Protein AF-A0A949YVY7-F1 (afdb_monomer_lite)

Secondary structure (DSSP, 8-state):
-HHHHHHHHHHHTT-EEEEEEEEE-TTS-EEEEEEEEEE-TTS-EEEEEEEEEE-HHHHHHHHHHHHHHHHHTT--

Sequence (76 aa):
MKMLARLRYLLEEGFNVSALSGYDDDSGQGNARLIFVEMRADGSPHLRSEIFDVGADEMEQVSTLFLAHLAEGRKE

Foldseek 3Di:
DVLLVVLVVCVVVPWAWDDKDWDDDPVQWIKIKTWTWDQDPVRDTDIDIDIDGDGPVVSVSSVVVVVVVVVVVPPD

pLDDT: mean 86.8, std 11.66, range [41.94, 95.5]

Radius of gyration: 13.23 Å; chains: 1; bounding box: 36×21×38 Å

Structure (mmCIF, N/CA/C/O backbone):
data_AF-A0A949YVY7-F1
#
_entry.id   AF-A0A949YVY7-F1
#
loop_
_atom_site.group_PDB
_atom_site.id
_atom_site.type_symbol
_atom_site.label_atom_id
_atom_site.label_alt_id
_atom_site.label_comp_id
_atom_site.label_asym_id
_atom_site.label_entity_id
_atom_site.label_seq_id
_atom_site.pdbx_PDB_ins_code
_atom_site.Cartn_x
_atom_site.Cartn_y
_atom_site.Cartn_z
_atom_site.occupancy
_atom_site.B_iso_or_equiv
_atom_site.auth_seq_id
_atom_site.auth_comp_id
_atom_site.auth_asym_id
_atom_site.auth_atom_id
_atom_site.pdbx_PDB_model_num
ATOM 1 N N . MET A 1 1 ? 11.071 -6.290 -1.100 1.00 69.38 1 MET A N 1
ATOM 2 C CA . MET A 1 1 ? 9.834 -5.554 -1.406 1.00 69.38 1 MET A CA 1
ATOM 3 C C . MET A 1 1 ? 9.448 -4.694 -0.218 1.00 69.38 1 MET A C 1
ATOM 5 O O . MET A 1 1 ? 8.806 -5.174 0.713 1.00 69.38 1 MET A O 1
ATOM 9 N N . LYS A 1 2 ? 9.961 -3.462 -0.188 1.00 87.94 2 LYS A N 1
ATOM 10 C CA . LYS A 1 2 ? 9.798 -2.545 0.950 1.00 87.94 2 LYS A CA 1
ATOM 11 C C . LYS A 1 2 ? 8.391 -1.942 0.990 1.00 87.94 2 LYS A C 1
ATOM 13 O O . LYS A 1 2 ? 7.826 -1.806 2.070 1.00 87.94 2 LYS A O 1
ATOM 18 N N . MET A 1 3 ? 7.815 -1.639 -0.169 1.00 93.00 3 MET A N 1
ATOM 19 C CA . MET A 1 3 ? 6.485 -1.050 -0.281 1.00 93.00 3 MET A CA 1
ATOM 20 C C . MET A 1 3 ? 5.392 -2.089 -0.035 1.00 93.00 3 MET A C 1
ATOM 22 O O . MET A 1 3 ? 4.442 -1.813 0.692 1.00 93.00 3 MET A O 1
ATOM 26 N N . LEU A 1 4 ? 5.547 -3.307 -0.569 1.00 94.12 4 LEU A N 1
ATOM 27 C CA . LEU A 1 4 ? 4.577 -4.386 -0.344 1.00 94.12 4 LEU A CA 1
ATOM 28 C C . LEU A 1 4 ? 4.454 -4.746 1.138 1.00 94.12 4 LEU A C 1
ATOM 30 O O . LEU A 1 4 ? 3.347 -4.862 1.656 1.00 94.12 4 LEU A O 1
ATOM 34 N N . ALA A 1 5 ? 5.589 -4.891 1.827 1.00 95.06 5 ALA A N 1
ATOM 35 C CA . ALA A 1 5 ? 5.600 -5.152 3.263 1.00 95.06 5 ALA A CA 1
ATOM 36 C C . ALA A 1 5 ? 4.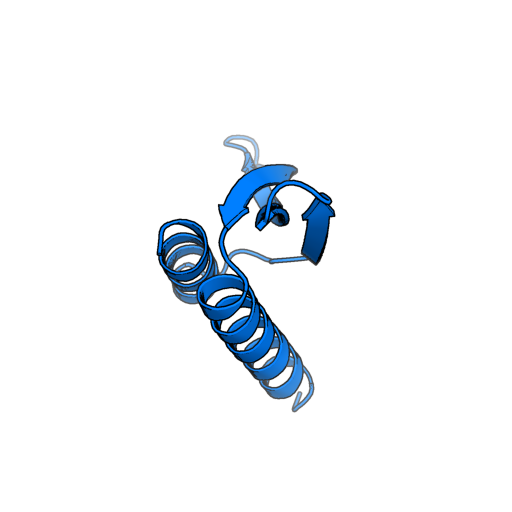944 -4.006 4.046 1.00 95.06 5 ALA A C 1
ATOM 38 O O . ALA A 1 5 ? 4.192 -4.252 4.987 1.00 95.06 5 ALA A O 1
ATOM 39 N N . ARG A 1 6 ? 5.181 -2.756 3.627 1.00 95.50 6 ARG A N 1
ATOM 40 C CA . ARG A 1 6 ? 4.575 -1.583 4.256 1.00 95.50 6 ARG A CA 1
ATOM 41 C C . ARG A 1 6 ? 3.062 -1.534 4.064 1.00 95.50 6 ARG A C 1
ATOM 43 O O . ARG A 1 6 ? 2.354 -1.281 5.032 1.00 95.50 6 ARG A O 1
ATOM 50 N N . LEU A 1 7 ? 2.572 -1.808 2.855 1.00 95.31 7 LEU A N 1
ATOM 51 C CA . LEU A 1 7 ? 1.139 -1.879 2.586 1.00 95.31 7 LEU A CA 1
ATOM 52 C C . LEU A 1 7 ? 0.478 -2.975 3.432 1.00 95.31 7 LEU A C 1
ATOM 54 O O . LEU A 1 7 ? -0.531 -2.697 4.066 1.00 95.31 7 LEU A O 1
ATOM 58 N N . ARG A 1 8 ? 1.064 -4.180 3.501 1.00 95.25 8 ARG A N 1
ATOM 59 C CA . ARG A 1 8 ? 0.545 -5.273 4.346 1.00 95.25 8 ARG A CA 1
ATOM 60 C C . ARG A 1 8 ? 0.399 -4.847 5.802 1.00 95.25 8 ARG A C 1
ATOM 62 O O . ARG A 1 8 ? -0.702 -4.912 6.328 1.00 95.25 8 ARG A O 1
ATOM 69 N N . TYR A 1 9 ? 1.467 -4.296 6.378 1.00 95.50 9 TYR A N 1
ATOM 70 C CA . TYR A 1 9 ? 1.450 -3.791 7.748 1.00 95.50 9 TYR A CA 1
ATOM 71 C C . TYR A 1 9 ? 0.323 -2.774 7.981 1.00 95.50 9 TYR A C 1
ATOM 73 O O . TYR A 1 9 ? -0.426 -2.897 8.942 1.00 95.50 9 TYR A O 1
ATOM 81 N N . LEU A 1 10 ? 0.170 -1.787 7.091 1.00 94.62 10 LEU A N 1
ATOM 82 C CA . LEU A 1 10 ? -0.869 -0.765 7.235 1.00 94.62 10 LEU A CA 1
ATOM 83 C C . LEU A 1 10 ? -2.280 -1.367 7.191 1.00 94.62 10 LEU A C 1
ATOM 85 O O . LEU A 1 10 ? -3.127 -0.968 7.984 1.00 94.62 10 LEU A O 1
ATOM 89 N N . LEU A 1 11 ? -2.526 -2.331 6.300 1.00 93.19 11 LEU A N 1
ATOM 90 C CA . LEU A 1 11 ? -3.822 -3.004 6.203 1.00 93.19 11 LEU A CA 1
ATOM 91 C C . LEU A 1 11 ? -4.103 -3.896 7.422 1.00 93.19 11 LEU A C 1
ATOM 93 O O . LEU A 1 11 ? -5.216 -3.873 7.939 1.00 93.19 11 LEU A O 1
ATOM 97 N N . GLU A 1 12 ? -3.108 -4.650 7.897 1.00 94.00 12 GLU A N 1
ATOM 98 C CA . GLU A 1 12 ? -3.225 -5.531 9.070 1.00 94.00 12 GLU A CA 1
ATOM 99 C C . GLU A 1 12 ? -3.510 -4.745 10.358 1.00 94.00 12 GLU A C 1
ATOM 101 O O . GLU A 1 12 ? -4.321 -5.169 11.178 1.00 94.00 12 GLU A O 1
ATOM 106 N N . GLU A 1 13 ? -2.904 -3.568 10.504 1.00 93.38 13 GLU A N 1
ATOM 107 C CA . GLU A 1 13 ? -3.109 -2.678 11.652 1.00 93.38 13 GLU A CA 1
ATOM 108 C C . GLU A 1 13 ? -4.370 -1.800 11.519 1.00 93.38 13 GLU A C 1
ATOM 110 O O . GLU A 1 13 ? -4.677 -1.007 12.410 1.00 93.38 13 GLU A O 1
ATOM 115 N N . GLY A 1 14 ? -5.108 -1.912 10.408 1.00 91.00 14 GLY A N 1
ATOM 116 C CA . GLY A 1 14 ? -6.359 -1.184 10.181 1.00 91.00 14 GLY A CA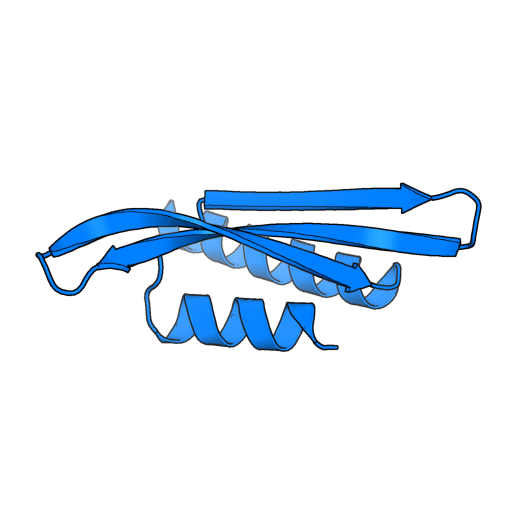 1
ATOM 117 C C . GLY A 1 14 ? -6.189 0.296 9.818 1.00 91.00 14 GLY A C 1
ATOM 118 O O . GLY A 1 14 ? -7.121 1.084 9.996 1.00 91.00 14 GLY A O 1
ATOM 119 N N . PHE A 1 15 ? -5.025 0.705 9.304 1.00 92.00 15 PHE A N 1
ATOM 120 C CA . PHE A 1 15 ? -4.844 2.058 8.777 1.00 92.00 15 PHE A CA 1
ATOM 121 C C . PHE A 1 15 ? -5.693 2.266 7.520 1.00 92.00 15 PHE A C 1
ATOM 123 O O . PHE A 1 15 ? -5.770 1.413 6.637 1.00 92.00 15 PHE A O 1
ATOM 130 N N . ASN A 1 16 ? -6.267 3.462 7.387 1.00 91.38 16 ASN A N 1
ATOM 131 C CA . ASN A 1 16 ? -6.994 3.842 6.181 1.00 91.38 16 ASN A CA 1
ATOM 132 C C . ASN A 1 16 ? -6.006 4.245 5.075 1.00 91.38 16 ASN A C 1
ATOM 134 O O . ASN A 1 16 ? -5.490 5.366 5.068 1.00 91.38 16 ASN A O 1
ATOM 138 N N . VAL A 1 17 ? -5.747 3.329 4.142 1.00 92.31 17 VAL A N 1
ATOM 139 C CA . VAL A 1 17 ? -4.929 3.581 2.950 1.00 92.31 17 VAL A CA 1
ATOM 140 C C . VAL A 1 17 ? -5.796 4.231 1.874 1.00 92.31 17 VAL A C 1
ATOM 142 O O . VAL A 1 17 ? -6.646 3.594 1.261 1.00 92.31 17 VAL A O 1
ATOM 145 N N . SER A 1 18 ? -5.569 5.519 1.634 1.00 90.31 18 SER A N 1
ATOM 146 C CA . SER A 1 18 ? -6.399 6.340 0.750 1.00 90.31 18 SER A CA 1
ATOM 147 C C . SER A 1 18 ? -6.007 6.245 -0.722 1.00 90.31 18 SER A C 1
ATOM 149 O O . SER A 1 18 ? -6.877 6.320 -1.587 1.00 90.31 18 SER A O 1
ATOM 151 N N . ALA A 1 19 ? -4.711 6.134 -1.032 1.00 90.38 19 ALA A N 1
ATOM 152 C CA . ALA A 1 19 ? -4.257 6.107 -2.419 1.00 90.38 19 ALA A CA 1
ATOM 153 C C . ALA A 1 19 ? -2.907 5.410 -2.605 1.00 90.38 19 ALA A C 1
ATOM 155 O O . ALA A 1 19 ? -2.021 5.459 -1.749 1.00 90.38 19 ALA A O 1
ATOM 156 N N . LEU A 1 20 ? -2.758 4.833 -3.794 1.00 91.50 20 LEU A N 1
ATOM 157 C CA . LEU A 1 20 ? -1.549 4.216 -4.311 1.00 91.50 20 LEU A CA 1
ATOM 158 C C . LEU A 1 20 ? -1.292 4.774 -5.716 1.00 91.50 20 LEU A C 1
ATOM 160 O O . LEU A 1 20 ? -2.191 4.756 -6.555 1.00 91.50 20 LEU A O 1
ATOM 164 N N . SER A 1 21 ? -0.078 5.251 -5.988 1.00 89.12 21 SER A N 1
ATOM 165 C CA . SER A 1 21 ? 0.320 5.712 -7.326 1.00 89.12 21 SER A CA 1
ATOM 166 C C . SER A 1 21 ? 1.743 5.274 -7.645 1.00 89.12 21 SER A C 1
ATOM 168 O O . SER A 1 21 ? 2.615 5.442 -6.798 1.00 89.12 21 SER A O 1
ATOM 170 N N . GLY A 1 22 ? 1.986 4.768 -8.852 1.00 85.62 22 GLY A N 1
ATOM 171 C CA . GLY A 1 22 ? 3.321 4.455 -9.366 1.00 85.62 22 GLY A CA 1
ATOM 172 C C . GLY A 1 22 ? 3.620 5.273 -10.619 1.00 85.62 22 GLY A C 1
ATOM 173 O O . GLY A 1 22 ? 2.744 5.416 -11.470 1.00 85.62 22 GLY A O 1
ATOM 174 N N . TYR A 1 23 ? 4.833 5.810 -10.711 1.00 76.38 23 TYR A N 1
ATOM 175 C CA . TYR A 1 23 ? 5.364 6.486 -11.891 1.00 76.38 23 TYR A CA 1
ATOM 176 C C . TYR A 1 23 ? 6.566 5.700 -12.399 1.00 76.38 23 TYR A C 1
ATOM 178 O O . TYR A 1 23 ? 7.492 5.438 -11.632 1.00 76.38 23 TYR A O 1
ATOM 186 N N . ASP A 1 24 ? 6.536 5.337 -13.676 1.00 70.12 24 ASP A N 1
ATOM 187 C CA . ASP A 1 24 ? 7.706 4.815 -14.375 1.00 70.12 24 ASP A CA 1
ATOM 188 C C . ASP A 1 24 ? 8.587 6.013 -14.748 1.00 70.12 24 ASP A C 1
ATOM 190 O O . ASP A 1 24 ? 8.099 6.975 -15.348 1.00 70.12 24 ASP A O 1
ATOM 194 N N . ASP A 1 25 ? 9.843 6.002 -14.318 1.00 66.50 25 ASP A N 1
ATOM 195 C CA . ASP A 1 25 ? 10.852 6.919 -14.838 1.00 66.50 25 ASP A CA 1
ATOM 196 C C . ASP A 1 25 ? 11.620 6.174 -15.936 1.00 66.50 25 ASP A C 1
ATOM 198 O O . ASP A 1 25 ? 11.936 4.995 -15.759 1.00 66.50 25 ASP A O 1
ATOM 202 N N . ASP A 1 26 ? 11.959 6.853 -17.040 1.00 61.94 26 ASP A N 1
ATOM 203 C CA . ASP A 1 26 ? 12.695 6.290 -18.193 1.00 61.94 26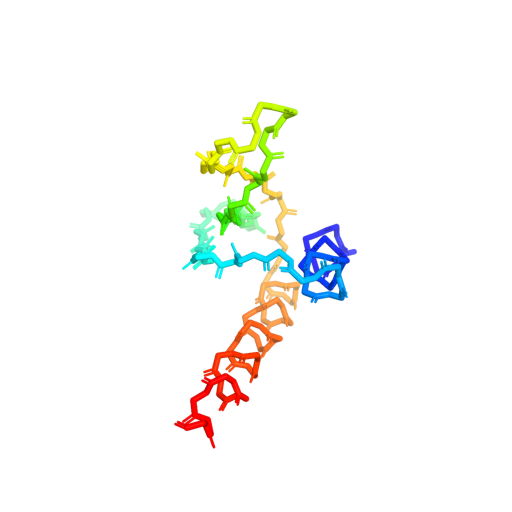 ASP A CA 1
ATOM 204 C C . ASP A 1 26 ? 14.009 5.563 -17.801 1.00 61.94 26 ASP A C 1
ATOM 206 O O . ASP A 1 26 ? 14.601 4.837 -18.601 1.00 61.94 26 ASP A O 1
ATOM 210 N N . SER A 1 27 ? 14.463 5.729 -16.556 1.00 61.38 27 SER A N 1
ATOM 211 C CA . SER A 1 27 ? 15.614 5.068 -15.938 1.00 61.38 27 SER A CA 1
ATOM 212 C C . SER A 1 27 ? 15.374 3.614 -15.473 1.00 61.38 27 SER A C 1
ATOM 214 O O . SER A 1 27 ? 16.316 2.973 -15.003 1.00 61.38 27 SER A O 1
ATOM 216 N N . GLY A 1 28 ? 14.151 3.072 -15.561 1.00 57.50 28 GLY A N 1
ATOM 217 C CA . GLY A 1 28 ? 13.830 1.694 -15.145 1.00 57.50 28 GLY A CA 1
ATOM 218 C C . GLY A 1 28 ? 13.703 1.484 -13.626 1.00 57.50 28 GLY A C 1
ATOM 219 O O . GLY A 1 28 ? 13.607 0.345 -13.162 1.00 57.50 28 GLY A O 1
ATOM 220 N N . GLN A 1 29 ? 13.689 2.573 -12.853 1.00 62.16 29 GLN A N 1
ATOM 221 C CA . GLN A 1 29 ? 13.304 2.605 -11.441 1.00 62.16 29 GLN A CA 1
ATOM 222 C C . GLN A 1 29 ? 11.982 3.364 -11.311 1.00 62.16 29 GLN A C 1
ATOM 224 O O . GLN A 1 29 ? 11.878 4.517 -11.724 1.00 62.16 29 GLN A O 1
ATOM 229 N N . GLY A 1 30 ? 10.960 2.709 -10.759 1.00 73.44 30 GLY A N 1
ATOM 230 C CA . GLY A 1 30 ? 9.645 3.304 -10.573 1.00 73.44 30 GLY A CA 1
ATOM 231 C C . GLY A 1 30 ? 9.551 4.016 -9.228 1.00 73.44 30 GLY A C 1
ATOM 232 O O . GLY A 1 30 ? 9.799 3.424 -8.177 1.00 73.44 30 GLY A O 1
ATOM 233 N N . ASN A 1 31 ? 9.142 5.283 -9.236 1.00 85.00 31 ASN A N 1
ATOM 234 C CA . ASN A 1 31 ? 8.795 5.987 -8.007 1.00 85.00 31 ASN A CA 1
ATOM 235 C C . ASN A 1 31 ? 7.330 5.719 -7.680 1.00 85.00 31 ASN A C 1
ATOM 237 O O . ASN A 1 31 ? 6.429 6.175 -8.386 1.00 85.00 31 ASN A O 1
ATOM 241 N N . ALA A 1 32 ? 7.079 5.022 -6.577 1.00 90.56 32 ALA A N 1
ATOM 242 C CA . ALA A 1 32 ? 5.732 4.800 -6.083 1.00 90.56 32 ALA A CA 1
ATOM 243 C C . ALA A 1 32 ? 5.470 5.569 -4.793 1.00 90.56 32 ALA A C 1
ATOM 245 O O . ALA A 1 32 ? 6.354 5.808 -3.974 1.00 90.56 32 ALA A O 1
ATOM 246 N N . ARG A 1 33 ? 4.218 5.974 -4.613 1.00 92.81 33 ARG A N 1
ATOM 247 C CA . ARG A 1 33 ? 3.737 6.718 -3.456 1.00 92.81 33 ARG A CA 1
ATOM 248 C C . ARG A 1 33 ? 2.563 5.982 -2.832 1.00 92.81 33 ARG A C 1
ATOM 250 O O . ARG A 1 33 ? 1.625 5.593 -3.527 1.00 92.81 33 ARG A O 1
ATOM 257 N N . LEU A 1 34 ? 2.621 5.853 -1.512 1.00 94.44 34 LEU A N 1
ATOM 258 C CA . LEU A 1 34 ? 1.557 5.328 -0.670 1.00 94.44 34 LEU A CA 1
ATOM 259 C C . LEU A 1 34 ? 1.016 6.448 0.215 1.00 94.44 34 LEU A C 1
ATOM 261 O O . LEU A 1 34 ? 1.793 7.135 0.879 1.00 94.44 34 LEU A O 1
ATOM 265 N N . ILE A 1 35 ? -0.302 6.633 0.220 1.00 95.25 35 ILE A N 1
ATOM 266 C CA . ILE A 1 35 ? -0.981 7.659 1.013 1.00 95.25 35 ILE A CA 1
ATOM 267 C C . ILE A 1 35 ? -1.952 6.982 1.975 1.00 95.25 35 ILE A C 1
ATOM 269 O O . ILE A 1 35 ? -2.817 6.217 1.550 1.00 95.25 35 ILE A O 1
ATOM 273 N N . PHE A 1 36 ? -1.835 7.293 3.263 1.00 94.88 36 PHE A N 1
ATOM 274 C CA . PHE A 1 36 ? -2.668 6.724 4.321 1.00 94.88 36 PHE A CA 1
ATOM 275 C C . PHE A 1 36 ? -2.948 7.742 5.429 1.00 94.88 36 PHE A C 1
ATOM 277 O O . PHE A 1 36 ? -2.262 8.758 5.549 1.00 94.88 36 PHE A O 1
ATOM 284 N N . VAL A 1 37 ? -3.973 7.479 6.236 1.00 94.69 37 VAL A N 1
ATOM 285 C CA . VAL A 1 37 ? -4.335 8.305 7.391 1.00 94.69 37 VAL A CA 1
ATOM 286 C C . VAL A 1 37 ? -3.727 7.710 8.654 1.00 94.69 37 VAL A C 1
ATOM 288 O O . VAL A 1 37 ? -4.012 6.573 9.012 1.00 94.69 37 VAL A O 1
ATOM 291 N N . GLU A 1 38 ? -2.915 8.504 9.340 1.00 93.56 38 GLU A N 1
ATOM 292 C CA . GLU A 1 38 ? -2.354 8.220 10.658 1.00 93.56 38 GLU A CA 1
ATOM 293 C C . GLU A 1 38 ? -3.098 9.052 11.708 1.00 93.56 38 GLU A C 1
ATOM 295 O O . GLU A 1 38 ? -3.327 10.247 11.512 1.00 93.56 38 GLU A O 1
ATOM 300 N N . MET A 1 39 ? -3.459 8.444 12.837 1.00 90.88 39 MET A N 1
ATOM 301 C CA . MET A 1 39 ? -4.023 9.181 13.968 1.00 90.88 39 MET A CA 1
ATOM 302 C C . MET A 1 39 ? -2.886 9.760 14.805 1.00 90.88 39 MET A C 1
ATOM 304 O O . MET A 1 39 ? -2.004 9.038 15.270 1.00 90.88 39 MET A O 1
ATOM 308 N N . ARG A 1 40 ? -2.896 11.077 15.002 1.00 90.06 40 ARG A N 1
ATOM 309 C CA . ARG A 1 40 ? -1.947 11.747 15.894 1.00 90.06 40 ARG A CA 1
ATOM 310 C C . ARG A 1 40 ? -2.274 11.439 17.356 1.00 90.06 40 ARG A C 1
ATOM 312 O O . ARG A 1 40 ? -3.378 11.016 17.685 1.00 90.06 40 ARG A O 1
ATOM 319 N N . ALA A 1 41 ? -1.322 11.710 18.250 1.00 90.25 41 ALA A N 1
ATOM 320 C CA . ALA A 1 41 ? -1.492 11.500 19.693 1.00 90.25 41 ALA A CA 1
ATOM 321 C C . ALA A 1 41 ? -2.669 12.295 20.300 1.00 90.25 41 ALA A C 1
ATOM 323 O O . ALA A 1 41 ? -3.198 11.913 21.338 1.00 90.25 41 ALA A O 1
ATOM 324 N N . ASP A 1 42 ? -3.084 13.383 19.647 1.00 91.62 42 ASP A N 1
ATOM 325 C CA . ASP A 1 42 ? -4.251 14.195 20.010 1.00 91.62 42 ASP A CA 1
ATOM 326 C C . ASP A 1 42 ? -5.578 13.663 19.430 1.00 91.62 42 ASP A C 1
ATOM 328 O O . ASP A 1 42 ? -6.622 14.289 19.599 1.00 91.62 42 ASP A O 1
ATOM 332 N N . GLY A 1 43 ? -5.551 12.519 18.739 1.00 89.19 43 GLY A N 1
ATOM 333 C CA . GLY A 1 43 ? -6.710 11.907 18.093 1.00 89.19 43 GLY A CA 1
ATOM 334 C C . GLY A 1 43 ? -7.120 12.560 16.771 1.00 89.19 43 GLY A C 1
ATOM 335 O O . GLY A 1 43 ? -8.137 12.171 16.202 1.00 89.19 43 GLY A O 1
ATOM 336 N N . SER A 1 44 ? -6.365 13.536 16.255 1.00 92.62 44 SER A N 1
ATOM 337 C CA . SER A 1 44 ? -6.660 14.139 14.953 1.00 92.62 44 SER A CA 1
ATOM 338 C C . SER A 1 44 ? -6.152 13.266 13.791 1.00 92.62 44 SER A C 1
ATOM 340 O O . SER A 1 44 ? -5.044 12.719 13.866 1.00 92.62 44 SER A O 1
ATOM 342 N N . PRO A 1 45 ? -6.925 13.128 12.696 1.00 93.12 45 PRO A N 1
ATOM 343 C CA . PRO A 1 45 ? -6.470 12.409 11.515 1.00 93.12 45 PRO A CA 1
ATOM 344 C C . PRO A 1 45 ? -5.410 13.225 10.771 1.00 93.12 45 PRO A C 1
ATOM 346 O O . PRO A 1 45 ? -5.565 14.427 10.539 1.00 93.12 45 PRO A O 1
ATOM 349 N N . HIS A 1 46 ? -4.341 12.563 10.343 1.00 93.75 46 HIS A N 1
ATOM 350 C CA . HIS A 1 46 ? -3.264 13.173 9.581 1.00 93.75 46 HIS A CA 1
ATOM 351 C C . HIS A 1 46 ? -2.930 12.356 8.337 1.00 93.75 46 HIS A C 1
ATOM 353 O O . HIS A 1 46 ? -2.598 11.177 8.416 1.00 93.75 46 HIS A O 1
ATOM 359 N N . LEU A 1 47 ? -2.987 13.006 7.175 1.00 94.25 47 LEU A N 1
ATOM 360 C CA . LEU A 1 47 ? -2.618 12.381 5.913 1.00 94.25 47 LEU A CA 1
ATOM 361 C C . LEU A 1 47 ? -1.093 12.247 5.821 1.00 94.25 47 LEU A C 1
ATOM 363 O O . LEU A 1 47 ? -0.369 13.247 5.829 1.00 94.25 47 LEU A O 1
ATOM 367 N N . ARG A 1 48 ? -0.613 11.011 5.712 1.00 94.38 48 ARG A N 1
ATOM 368 C CA . ARG A 1 48 ? 0.789 10.659 5.491 1.00 94.38 48 ARG A CA 1
ATOM 369 C C . ARG A 1 48 ? 0.995 10.199 4.059 1.00 94.38 48 ARG A C 1
ATOM 371 O O . ARG A 1 48 ? 0.130 9.568 3.462 1.00 94.38 48 ARG A O 1
ATOM 378 N N . SER A 1 49 ? 2.164 10.529 3.523 1.00 93.56 49 SER A N 1
ATOM 379 C CA . SER A 1 49 ? 2.622 10.094 2.209 1.00 93.56 49 SER A CA 1
ATOM 380 C C . SER A 1 49 ? 4.030 9.540 2.354 1.00 93.56 49 SER A C 1
ATOM 382 O O . SER A 1 49 ? 4.921 10.250 2.817 1.00 93.56 49 SER A O 1
ATOM 384 N N . GLU A 1 50 ? 4.240 8.309 1.909 1.00 94.12 50 GLU A N 1
ATOM 385 C CA . GLU A 1 50 ? 5.549 7.656 1.853 1.00 94.12 50 GLU A CA 1
ATOM 386 C C . GLU A 1 50 ? 5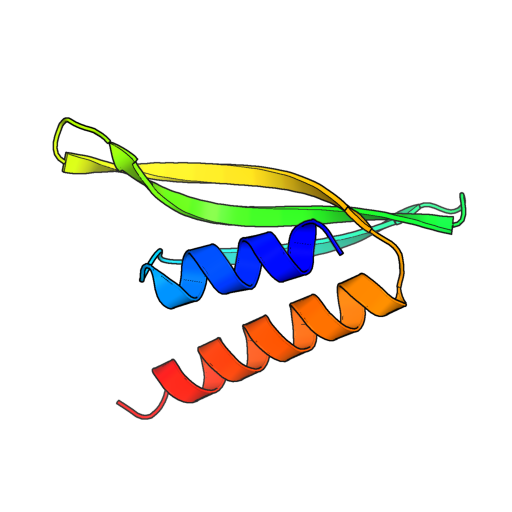.905 7.376 0.386 1.00 94.12 50 GLU A C 1
ATOM 388 O O . GLU A 1 50 ? 5.036 6.995 -0.401 1.00 94.12 50 GLU A O 1
ATOM 393 N N . ILE A 1 51 ? 7.163 7.615 0.005 1.00 92.06 51 ILE A N 1
ATOM 394 C CA . ILE A 1 51 ? 7.678 7.387 -1.355 1.00 92.06 51 ILE A CA 1
ATOM 395 C C . ILE A 1 51 ? 8.648 6.208 -1.312 1.00 92.06 51 ILE A C 1
ATOM 397 O O . ILE A 1 51 ? 9.484 6.121 -0.411 1.00 92.06 51 ILE A O 1
ATOM 401 N N . PHE A 1 52 ? 8.533 5.319 -2.291 1.00 91.12 52 PHE A N 1
ATOM 402 C CA . PHE A 1 52 ? 9.319 4.103 -2.421 1.00 91.12 52 PHE A CA 1
ATOM 403 C C . PHE A 1 52 ? 9.912 4.011 -3.822 1.00 91.12 52 PHE A C 1
ATOM 405 O O . PHE A 1 52 ? 9.228 4.275 -4.809 1.00 91.12 52 PHE A O 1
ATOM 412 N N . ASP A 1 53 ? 11.166 3.580 -3.879 1.00 90.25 53 ASP A N 1
ATOM 413 C CA . ASP A 1 53 ? 11.780 3.066 -5.099 1.00 90.25 53 ASP A CA 1
ATOM 414 C C . ASP A 1 53 ? 11.313 1.618 -5.286 1.00 90.25 53 ASP A C 1
ATOM 416 O O . ASP A 1 53 ? 11.574 0.769 -4.423 1.00 90.25 53 ASP A O 1
ATOM 420 N N . VAL A 1 54 ? 10.555 1.355 -6.350 1.00 88.12 54 VAL A N 1
ATOM 421 C CA . VAL A 1 54 ? 9.979 0.038 -6.648 1.00 88.12 54 VAL A CA 1
ATOM 422 C C . VAL A 1 54 ? 10.180 -0.334 -8.113 1.00 88.12 54 VAL A C 1
ATOM 424 O O . VAL A 1 54 ? 10.095 0.495 -9.014 1.00 88.12 54 VAL A O 1
ATOM 427 N N . GLY A 1 55 ? 10.425 -1.619 -8.36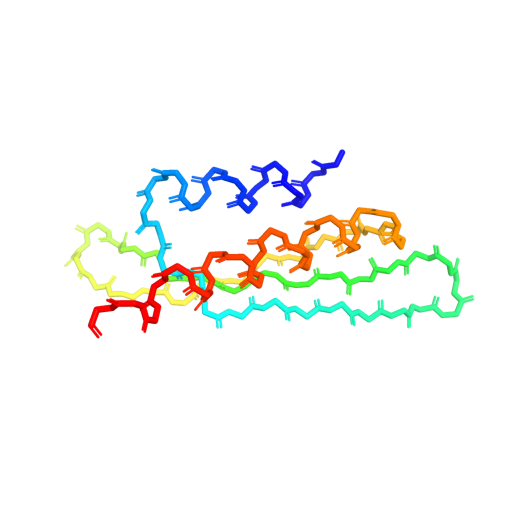0 1.00 87.88 55 GLY A N 1
ATOM 428 C CA . GLY A 1 55 ? 10.368 -2.184 -9.708 1.00 87.88 55 GLY A CA 1
ATOM 429 C C . GLY A 1 55 ? 8.939 -2.562 -10.109 1.00 87.88 55 GLY A C 1
ATOM 430 O O . GLY A 1 55 ? 8.047 -2.648 -9.262 1.00 87.88 55 GLY A O 1
ATOM 431 N N . ALA A 1 56 ? 8.741 -2.867 -11.394 1.00 86.38 56 ALA A N 1
ATOM 432 C CA . ALA A 1 56 ? 7.439 -3.258 -11.945 1.00 86.38 56 ALA A CA 1
ATOM 433 C C . ALA A 1 56 ? 6.803 -4.464 -11.221 1.00 86.38 56 ALA A C 1
ATOM 435 O O . ALA A 1 56 ? 5.620 -4.426 -10.896 1.00 86.38 56 ALA A O 1
ATOM 436 N N . ASP A 1 57 ? 7.596 -5.494 -10.900 1.00 88.62 57 ASP A N 1
ATOM 437 C CA . ASP A 1 57 ? 7.137 -6.698 -10.184 1.00 88.62 57 ASP A CA 1
ATOM 438 C C . ASP A 1 57 ? 6.594 -6.384 -8.777 1.00 88.62 57 ASP A C 1
ATOM 440 O O . ASP A 1 57 ? 5.557 -6.902 -8.357 1.00 88.62 57 ASP A O 1
ATOM 444 N N . GLU A 1 58 ? 7.258 -5.480 -8.049 1.00 90.12 58 GLU A N 1
ATOM 445 C CA . GLU A 1 58 ? 6.774 -5.039 -6.742 1.00 90.12 58 GLU A CA 1
ATOM 446 C C . GLU A 1 58 ? 5.515 -4.176 -6.891 1.00 90.12 58 GLU A C 1
ATOM 448 O O . GLU A 1 58 ? 4.566 -4.345 -6.125 1.00 90.12 58 GLU A O 1
ATOM 453 N N . MET A 1 59 ? 5.462 -3.296 -7.897 1.00 90.12 59 MET A N 1
ATOM 454 C CA . MET A 1 59 ? 4.292 -2.453 -8.149 1.00 90.12 59 MET A CA 1
ATOM 455 C C . MET A 1 59 ? 3.048 -3.273 -8.523 1.00 90.12 59 MET A C 1
ATOM 457 O O . MET A 1 59 ? 1.949 -2.953 -8.062 1.00 90.12 59 MET A O 1
ATOM 461 N N . GLU A 1 60 ? 3.201 -4.345 -9.303 1.00 91.25 60 GLU A N 1
ATOM 462 C CA . GLU A 1 60 ? 2.110 -5.269 -9.635 1.00 91.25 60 GLU A CA 1
ATOM 463 C C . GLU A 1 60 ? 1.527 -5.913 -8.369 1.00 91.25 60 GLU A C 1
ATOM 465 O O . GLU A 1 60 ? 0.309 -5.904 -8.158 1.00 91.25 60 GLU A O 1
ATOM 470 N N . GLN A 1 61 ? 2.388 -6.402 -7.474 1.00 93.31 61 GLN A N 1
ATOM 471 C CA . GLN A 1 61 ? 1.960 -7.027 -6.221 1.00 93.31 61 GLN A CA 1
ATOM 472 C C . GLN A 1 61 ? 1.285 -6.037 -5.270 1.00 93.31 61 GLN A C 1
ATOM 474 O O . GLN A 1 61 ? 0.250 -6.355 -4.680 1.00 93.31 61 GLN A O 1
ATOM 479 N N . VAL A 1 62 ? 1.843 -4.831 -5.129 1.00 93.31 62 VAL A N 1
ATOM 480 C CA . VAL A 1 62 ? 1.263 -3.762 -4.301 1.00 93.31 62 VAL A CA 1
ATOM 481 C C . VAL A 1 62 ? -0.107 -3.352 -4.848 1.00 93.31 62 VAL A C 1
ATOM 483 O O . VAL A 1 62 ? -1.066 -3.247 -4.082 1.00 93.31 62 VAL A O 1
ATOM 486 N N . SER A 1 63 ? -0.228 -3.187 -6.168 1.00 92.19 63 SER A N 1
ATOM 487 C CA . SER A 1 63 ? -1.493 -2.831 -6.824 1.00 92.19 63 SER A CA 1
ATOM 488 C C . SER A 1 63 ? -2.547 -3.917 -6.642 1.00 92.19 63 SER A C 1
ATOM 490 O O . SER A 1 63 ? -3.686 -3.619 -6.288 1.00 92.19 63 SER A O 1
ATOM 492 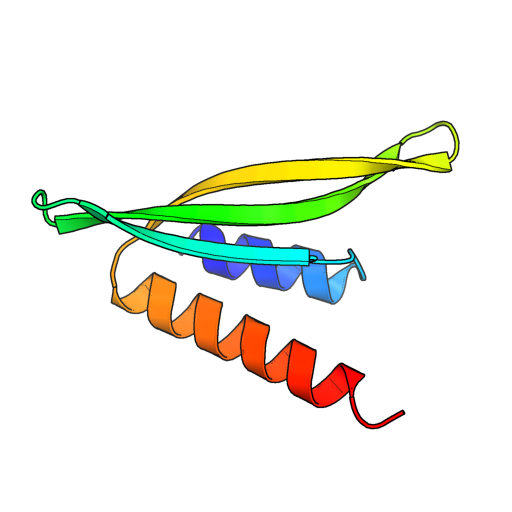N N . THR A 1 64 ? -2.160 -5.181 -6.821 1.00 94.19 64 THR A N 1
ATOM 493 C CA . THR A 1 64 ? -3.054 -6.332 -6.647 1.00 94.19 64 THR A CA 1
ATOM 494 C C . THR A 1 64 ? -3.585 -6.408 -5.218 1.00 94.19 64 THR A C 1
ATOM 496 O O . THR A 1 64 ? -4.792 -6.540 -5.019 1.00 94.19 64 THR A O 1
ATOM 499 N N . LEU A 1 65 ? -2.706 -6.262 -4.219 1.00 94.31 65 LEU A N 1
ATOM 500 C CA . LEU A 1 65 ? -3.098 -6.266 -2.809 1.00 94.31 65 LEU A CA 1
ATOM 501 C C . LEU A 1 65 ? -4.051 -5.109 -2.478 1.00 94.31 65 LEU A C 1
ATOM 503 O O . LEU A 1 65 ? -5.075 -5.318 -1.829 1.00 94.31 65 LEU A O 1
ATOM 507 N N . PHE A 1 66 ? -3.740 -3.898 -2.943 1.00 93.31 66 PHE A N 1
ATOM 508 C CA . PHE A 1 66 ? -4.572 -2.723 -2.692 1.00 93.31 66 PHE A CA 1
ATOM 509 C C . PHE A 1 66 ? -5.967 -2.854 -3.322 1.00 93.31 66 PHE A C 1
ATOM 511 O O . PHE A 1 66 ? -6.974 -2.586 -2.668 1.00 93.31 66 PHE A O 1
ATOM 518 N N . LEU A 1 67 ? -6.049 -3.323 -4.571 1.00 93.06 67 LEU A N 1
ATOM 519 C CA . LEU A 1 67 ? -7.325 -3.546 -5.256 1.00 93.06 67 LEU A CA 1
ATOM 520 C C . LEU A 1 67 ? -8.160 -4.649 -4.598 1.00 93.06 67 LEU A C 1
ATOM 522 O O . LEU A 1 67 ? -9.378 -4.498 -4.502 1.00 93.06 67 LEU A O 1
ATOM 526 N N . ALA A 1 68 ? -7.524 -5.726 -4.125 1.00 92.44 68 ALA A N 1
ATOM 527 C CA . ALA A 1 68 ? -8.205 -6.780 -3.377 1.00 92.44 68 ALA A CA 1
ATOM 528 C C . ALA A 1 68 ? -8.850 -6.220 -2.099 1.00 92.44 68 ALA A C 1
ATOM 530 O O . ALA A 1 68 ? -10.050 -6.396 -1.898 1.00 92.44 68 ALA A O 1
ATOM 531 N N . HIS A 1 69 ? -8.099 -5.440 -1.316 1.00 88.94 69 HIS A N 1
ATOM 532 C CA . HIS A 1 69 ? -8.617 -4.791 -0.111 1.00 88.94 69 HIS A CA 1
ATOM 533 C C . HIS A 1 69 ? -9.812 -3.862 -0.407 1.00 88.94 69 HIS A C 1
ATOM 535 O O . HIS A 1 69 ? -10.841 -3.922 0.268 1.00 88.94 69 HIS A O 1
ATOM 541 N N . LEU A 1 70 ? -9.731 -3.053 -1.472 1.00 87.44 70 LEU A N 1
ATOM 542 C CA . LEU A 1 70 ? -10.839 -2.189 -1.905 1.00 87.44 70 LEU A CA 1
ATOM 543 C C . LEU A 1 70 ? -12.077 -2.962 -2.386 1.00 87.44 70 LEU A C 1
ATOM 545 O O . LEU A 1 70 ? -13.177 -2.404 -2.393 1.00 87.44 70 LEU A O 1
ATOM 549 N N . ALA A 1 71 ? -11.912 -4.196 -2.863 1.00 87.25 71 ALA A N 1
ATOM 550 C CA . ALA A 1 71 ? -13.021 -5.055 -3.264 1.00 87.25 71 ALA A CA 1
ATOM 551 C C . ALA A 1 71 ? -13.695 -5.716 -2.052 1.00 87.25 71 ALA A C 1
ATOM 553 O O . ALA A 1 71 ? -14.911 -5.908 -2.062 1.00 87.25 71 ALA A O 1
ATOM 554 N N . GLU A 1 72 ? -12.929 -6.037 -1.007 1.00 81.06 72 GLU A N 1
ATOM 555 C CA . GLU A 1 72 ? -13.453 -6.582 0.249 1.00 81.06 72 GLU A CA 1
ATOM 556 C C . GLU A 1 72 ? -14.262 -5.538 1.029 1.00 81.06 72 GLU A C 1
ATOM 558 O O . GLU A 1 72 ? -15.391 -5.826 1.418 1.00 81.06 72 GLU A O 1
ATOM 563 N N . GLY A 1 73 ? -13.765 -4.301 1.141 1.00 67.31 73 GLY A N 1
ATOM 564 C CA . GLY A 1 73 ? -14.472 -3.199 1.816 1.00 67.31 73 GLY A CA 1
ATOM 565 C C . GLY A 1 73 ? -15.732 -2.680 1.101 1.00 67.31 73 GLY A C 1
ATOM 566 O O . GLY A 1 73 ? -16.405 -1.795 1.612 1.00 67.31 73 GLY A O 1
ATOM 567 N N . ARG A 1 74 ? -16.067 -3.196 -0.092 1.00 58.75 74 ARG A N 1
ATOM 568 C CA . ARG A 1 74 ? -17.299 -2.851 -0.837 1.00 58.75 74 ARG A CA 1
ATOM 569 C C . ARG A 1 74 ? -18.438 -3.859 -0.668 1.00 58.75 74 ARG A C 1
ATOM 571 O O . ARG A 1 74 ? -19.478 -3.689 -1.300 1.00 58.75 74 ARG A O 1
ATOM 578 N N . LYS A 1 75 ? -18.241 -4.929 0.108 1.00 53.56 75 LYS A N 1
ATOM 579 C CA . LYS A 1 75 ? -19.272 -5.952 0.357 1.00 53.56 75 LYS A CA 1
ATOM 580 C C . LYS A 1 75 ? -20.177 -5.648 1.560 1.00 53.56 75 LYS A C 1
ATOM 582 O O . LYS A 1 75 ? -20.971 -6.514 1.922 1.00 53.56 75 LYS A O 1
ATOM 587 N N . GLU A 1 76 ? -20.060 -4.460 2.149 1.00 41.94 76 GLU A N 1
ATOM 588 C CA . GLU A 1 76 ? -20.924 -3.968 3.233 1.00 41.94 76 GLU A CA 1
ATOM 589 C C . GLU A 1 76 ? -22.150 -3.208 2.710 1.00 41.94 76 GLU A C 1
ATOM 591 O O . GLU A 1 76 ? -22.003 -2.417 1.748 1.00 41.94 76 GLU A O 1
#